Protein AF-A0A367AU75-F1 (afdb_monomer_lite)

Sequence (116 aa):
MTEPRPPDVRTPLRISLAVVLLLATFGSFGAGFGIMTDCTNTFSCTVTSCSPCATADGWLTGGWIAQGVLLLAGVVLAVLSARRVRLPAVRRAALVLGPLAAVLFVVTTTVATTSF

Secondary structure (DSSP, 8-state):
--PPPPP-THHHHHHHHHHHHHIIIIIHHHHHHHHHHHHHHHHSS-TTT-HHHHHHHHHHHHHHHHHHHHHHHHHHHHHHHHTT-SHHHHHHHHHHHHHHHHHHHHHHHHHHHH--

Radius of gyration: 18.38 Å; chains: 1; bounding box: 38×24×65 Å

Structure (mmCIF, N/CA/C/O backbone):
data_AF-A0A367AU75-F1
#
_entry.id   AF-A0A367AU75-F1
#
loop_
_atom_site.group_PDB
_atom_site.id
_atom_site.type_symbol
_atom_site.label_atom_id
_atom_site.label_alt_id
_atom_site.label_comp_id
_atom_site.label_asym_id
_atom_site.label_entity_id
_atom_site.label_seq_id
_atom_site.pdbx_PDB_ins_code
_atom_site.Cartn_x
_atom_site.Cartn_y
_atom_site.Cartn_z
_atom_site.occupancy
_atom_site.B_iso_or_equiv
_atom_site.auth_seq_id
_atom_site.auth_comp_id
_atom_site.auth_asym_id
_atom_site.auth_atom_id
_atom_site.pdbx_PDB_model_num
ATOM 1 N N . MET A 1 1 ? 0.172 -12.509 43.100 1.00 52.25 1 MET A N 1
ATOM 2 C CA . MET A 1 1 ? -0.488 -12.920 41.844 1.00 52.25 1 MET A CA 1
ATOM 3 C C . MET A 1 1 ? -0.449 -11.727 40.908 1.00 52.25 1 MET A C 1
ATOM 5 O O . MET A 1 1 ? -1.136 -10.748 41.153 1.00 52.25 1 MET A O 1
ATOM 9 N N . THR A 1 2 ? 0.461 -11.735 39.941 1.00 61.16 2 THR A N 1
ATOM 10 C CA . THR A 1 2 ? 0.599 -10.680 38.930 1.00 61.16 2 THR A CA 1
ATOM 11 C C . THR A 1 2 ? -0.352 -11.001 37.785 1.00 61.16 2 THR A C 1
ATOM 13 O O . THR A 1 2 ? -0.123 -11.940 37.028 1.00 61.16 2 THR A O 1
ATOM 16 N N . GLU A 1 3 ? -1.453 -10.260 37.698 1.00 56.03 3 GLU A N 1
ATOM 17 C CA . GLU A 1 3 ? -2.434 -10.418 36.627 1.00 56.03 3 GLU A CA 1
ATOM 18 C C . GLU A 1 3 ? -1.798 -10.049 35.270 1.00 56.03 3 GLU A C 1
ATOM 20 O O . GLU A 1 3 ? -1.221 -8.959 35.149 1.00 56.03 3 GLU A O 1
ATOM 25 N N . PRO A 1 4 ? -1.848 -10.922 34.245 1.00 56.56 4 PRO A N 1
ATOM 26 C CA . PRO A 1 4 ? -1.319 -10.597 32.927 1.00 56.56 4 PRO A CA 1
ATOM 27 C C . PRO A 1 4 ? -2.139 -9.453 32.321 1.00 56.56 4 PRO A C 1
ATOM 29 O O . PRO A 1 4 ? -3.331 -9.607 32.055 1.00 56.56 4 PRO A O 1
ATOM 32 N N . ARG A 1 5 ? -1.511 -8.291 32.086 1.00 64.56 5 ARG A N 1
ATOM 33 C CA . ARG A 1 5 ? -2.160 -7.179 31.374 1.00 64.56 5 ARG A CA 1
ATOM 34 C C . ARG A 1 5 ? -2.663 -7.673 30.011 1.00 64.56 5 ARG A C 1
ATOM 36 O O . ARG A 1 5 ? -1.875 -8.267 29.270 1.00 64.56 5 ARG A O 1
ATOM 43 N N . PRO A 1 6 ? -3.926 -7.397 29.639 1.00 60.47 6 PRO A N 1
ATOM 44 C CA . PRO A 1 6 ? -4.419 -7.740 28.316 1.00 60.47 6 PRO A CA 1
ATOM 45 C C . PRO A 1 6 ? -3.542 -7.049 27.257 1.00 60.47 6 PRO A C 1
ATOM 47 O O . PRO A 1 6 ? -3.228 -5.865 27.409 1.00 60.47 6 PRO A O 1
ATOM 50 N N . PRO A 1 7 ? -3.111 -7.767 26.205 1.00 59.47 7 PRO A N 1
ATOM 51 C CA . PRO A 1 7 ? -2.199 -7.224 25.208 1.00 59.47 7 PRO A CA 1
ATOM 52 C C . PRO A 1 7 ? -2.836 -6.017 24.515 1.00 59.47 7 PRO A C 1
ATOM 54 O O . PRO A 1 7 ? -3.911 -6.113 23.918 1.00 59.47 7 PRO A O 1
ATOM 57 N N . ASP A 1 8 ? -2.159 -4.876 24.622 1.00 69.25 8 ASP A N 1
ATOM 58 C CA . ASP A 1 8 ? -2.650 -3.574 24.191 1.00 69.25 8 ASP A CA 1
ATOM 59 C C . ASP A 1 8 ? -2.714 -3.511 22.656 1.00 69.25 8 ASP A C 1
ATOM 61 O O . ASP A 1 8 ? -1.698 -3.479 21.959 1.00 69.25 8 ASP A O 1
ATOM 65 N N . VAL A 1 9 ? -3.930 -3.521 22.104 1.00 63.00 9 VAL A N 1
ATOM 66 C CA . VAL A 1 9 ? -4.195 -3.516 20.650 1.00 63.00 9 VAL A CA 1
ATOM 67 C C . VAL A 1 9 ? -3.658 -2.241 19.978 1.00 63.00 9 VAL A C 1
ATOM 69 O O . VAL A 1 9 ? -3.440 -2.214 18.766 1.00 63.00 9 VAL A O 1
ATOM 72 N N . ARG A 1 10 ? -3.388 -1.187 20.759 1.00 67.00 10 ARG A N 1
ATOM 73 C CA . ARG A 1 10 ? -2.844 0.085 20.266 1.00 67.00 10 ARG A CA 1
ATOM 74 C C . ARG A 1 10 ? -1.430 -0.038 19.712 1.00 67.00 10 ARG A C 1
ATOM 76 O O . ARG A 1 10 ? -1.105 0.660 18.756 1.00 67.00 10 ARG A O 1
ATOM 83 N N . THR A 1 11 ? -0.602 -0.904 20.285 1.00 73.88 11 THR A N 1
ATOM 84 C CA . THR A 1 11 ? 0.803 -1.056 19.887 1.00 73.88 11 THR A CA 1
ATOM 85 C C . THR A 1 11 ? 0.960 -1.616 18.465 1.00 73.88 11 THR A C 1
ATOM 87 O O . THR A 1 11 ? 1.588 -0.941 17.649 1.00 73.88 11 THR A O 1
ATOM 90 N N . PRO A 1 12 ? 0.353 -2.764 18.088 1.00 65.88 12 PRO A N 1
ATOM 91 C CA . PRO A 1 12 ? 0.480 -3.298 16.726 1.00 65.88 12 PRO A CA 1
ATOM 92 C C . PRO A 1 12 ? -0.162 -2.392 15.667 1.00 65.88 12 PRO A C 1
ATOM 94 O O . PRO A 1 12 ? 0.340 -2.294 14.548 1.00 65.88 12 PRO A O 1
ATOM 97 N N . LEU A 1 13 ? -1.240 -1.686 16.021 1.00 69.44 13 LEU A N 1
ATOM 98 C CA . LEU A 1 13 ? -1.889 -0.731 15.127 1.00 69.44 13 LEU A CA 1
ATOM 99 C C . LEU A 1 13 ? -0.995 0.491 14.854 1.00 69.44 13 LEU A C 1
ATOM 101 O O . LEU A 1 13 ? -0.850 0.895 13.703 1.00 69.44 13 LEU A O 1
ATOM 105 N N . ARG A 1 14 ? -0.363 1.058 15.893 1.00 76.94 14 ARG A N 1
ATOM 106 C CA . ARG A 1 14 ? 0.593 2.169 15.743 1.00 76.94 14 ARG A CA 1
ATOM 107 C C . ARG A 1 14 ? 1.794 1.776 14.892 1.00 76.94 14 ARG A C 1
ATOM 109 O O . ARG A 1 14 ? 2.179 2.550 14.025 1.00 76.94 14 ARG A O 1
ATOM 116 N N . ILE A 1 15 ? 2.345 0.581 15.115 1.00 76.19 15 ILE A N 1
ATOM 117 C CA . ILE A 1 15 ? 3.458 0.057 14.312 1.00 76.19 15 ILE A CA 1
ATOM 118 C C . ILE A 1 15 ? 3.030 -0.074 12.848 1.00 76.19 15 ILE A C 1
ATOM 120 O O . ILE A 1 15 ? 3.727 0.414 11.968 1.00 76.19 15 ILE A O 1
ATOM 124 N N . SER A 1 16 ? 1.857 -0.654 12.585 1.00 68.62 16 SER A N 1
ATOM 125 C CA . SER A 1 16 ? 1.358 -0.825 11.215 1.00 68.62 16 SER A CA 1
ATOM 126 C C . SER A 1 16 ? 1.128 0.514 10.515 1.00 68.62 16 SER A C 1
ATOM 128 O O . SER A 1 16 ? 1.531 0.678 9.371 1.00 68.62 16 SER A O 1
ATOM 130 N N . LEU A 1 17 ? 0.549 1.498 11.209 1.00 69.38 17 LEU A N 1
ATOM 131 C CA . LEU A 1 17 ? 0.385 2.853 10.678 1.00 69.38 17 LEU A CA 1
ATOM 132 C C . LEU A 1 17 ? 1.725 3.526 10.382 1.00 69.38 17 LEU A C 1
ATOM 134 O O . LEU A 1 17 ? 1.869 4.126 9.323 1.00 69.38 17 LEU A O 1
ATOM 138 N N . ALA A 1 18 ? 2.699 3.412 11.288 1.00 76.81 18 ALA A N 1
ATOM 139 C CA . ALA A 1 18 ? 4.032 3.967 11.081 1.00 76.81 18 ALA A CA 1
ATOM 140 C C . ALA A 1 18 ? 4.722 3.332 9.865 1.00 76.81 18 ALA A C 1
ATOM 142 O O . ALA A 1 18 ? 5.282 4.047 9.042 1.00 76.81 18 ALA A O 1
ATOM 143 N N . VAL A 1 19 ? 4.628 2.009 9.715 1.00 74.69 19 VAL A N 1
ATOM 144 C CA . VAL A 1 19 ? 5.175 1.273 8.566 1.00 74.69 19 VAL A CA 1
ATOM 145 C C . VAL A 1 19 ? 4.521 1.726 7.262 1.00 74.69 19 VAL A C 1
ATOM 147 O O . VAL A 1 19 ? 5.230 2.057 6.315 1.00 74.69 19 VAL A O 1
ATOM 150 N N . VAL A 1 20 ? 3.188 1.810 7.219 1.00 72.69 20 VAL A N 1
ATOM 151 C CA . VAL A 1 20 ? 2.464 2.265 6.021 1.00 72.69 20 VAL A CA 1
ATOM 152 C C . VAL A 1 20 ? 2.825 3.712 5.677 1.00 72.69 20 VAL A C 1
ATOM 154 O O . VAL A 1 20 ? 3.095 4.005 4.518 1.00 72.69 20 VAL A O 1
ATOM 157 N N . LEU A 1 21 ? 2.908 4.607 6.667 1.00 74.44 21 LEU A N 1
ATOM 158 C CA . LEU A 1 21 ? 3.352 5.993 6.467 1.00 74.44 21 LEU A CA 1
ATOM 159 C C . LEU A 1 21 ? 4.773 6.064 5.904 1.00 74.44 21 LEU A C 1
ATOM 161 O O . LEU A 1 21 ? 5.018 6.794 4.944 1.00 74.44 21 LEU A O 1
ATOM 165 N N . LEU A 1 22 ? 5.706 5.305 6.476 1.00 75.38 22 LEU A N 1
ATOM 166 C CA . LEU A 1 22 ? 7.095 5.287 6.024 1.00 75.38 22 LEU A CA 1
ATOM 167 C C . LEU A 1 22 ? 7.215 4.760 4.588 1.00 75.38 22 LEU A C 1
ATOM 169 O O . LEU A 1 22 ? 7.916 5.369 3.783 1.00 75.38 22 LEU A O 1
ATOM 173 N N . LEU A 1 23 ? 6.504 3.685 4.243 1.00 70.75 23 LEU A N 1
ATOM 174 C CA . LEU A 1 23 ? 6.511 3.102 2.895 1.00 70.75 23 LEU A CA 1
ATOM 175 C C . LEU A 1 23 ? 5.832 4.015 1.865 1.00 70.75 23 LEU A C 1
ATOM 177 O O . LEU A 1 23 ? 6.386 4.259 0.792 1.00 70.75 23 LEU A O 1
ATOM 181 N N . ALA A 1 24 ? 4.663 4.566 2.199 1.00 68.25 24 ALA A N 1
ATOM 182 C CA . ALA A 1 24 ? 3.932 5.485 1.326 1.00 68.25 24 ALA A CA 1
ATOM 183 C C . ALA A 1 24 ? 4.712 6.781 1.062 1.00 68.25 24 ALA A C 1
ATOM 185 O O . ALA A 1 24 ? 4.608 7.355 -0.017 1.00 68.25 24 ALA A O 1
ATOM 186 N N . THR A 1 25 ? 5.503 7.232 2.038 1.00 72.88 25 THR A N 1
ATOM 187 C CA . THR A 1 25 ? 6.283 8.466 1.919 1.00 72.88 25 THR A CA 1
ATOM 188 C C . THR A 1 25 ? 7.694 8.144 1.432 1.00 72.88 25 THR A C 1
ATOM 190 O O . THR A 1 25 ? 7.975 8.197 0.240 1.00 72.88 25 THR A O 1
ATOM 193 N N . PHE A 1 26 ? 8.587 7.742 2.334 1.00 74.00 26 PHE A N 1
ATOM 194 C CA . PHE A 1 26 ? 10.007 7.562 2.036 1.00 74.00 26 PHE A CA 1
ATOM 195 C C . PHE A 1 26 ? 10.271 6.419 1.059 1.00 74.00 26 PHE A C 1
ATOM 197 O O . PHE A 1 26 ? 11.122 6.563 0.186 1.00 74.00 26 PHE A O 1
ATOM 204 N N . GLY A 1 27 ? 9.531 5.313 1.173 1.00 69.44 27 GLY A N 1
ATOM 205 C CA . GLY A 1 27 ? 9.665 4.188 0.248 1.00 69.44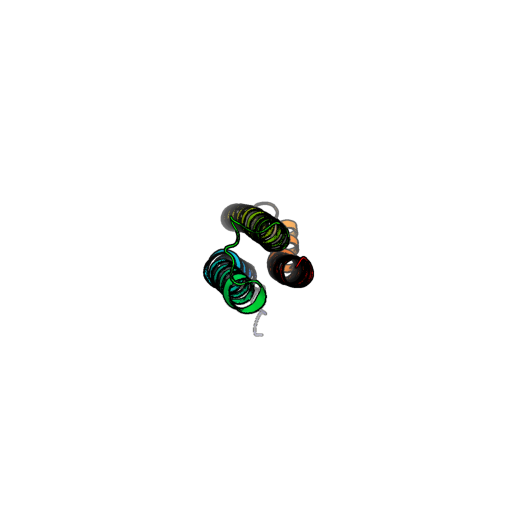 27 GLY A CA 1
ATOM 206 C C . GLY A 1 27 ? 9.321 4.591 -1.184 1.00 69.44 27 GLY A C 1
ATOM 207 O O . GLY A 1 27 ? 10.108 4.364 -2.098 1.00 69.44 27 GLY A O 1
ATOM 208 N N . SER A 1 28 ? 8.176 5.246 -1.371 1.00 68.50 28 SER A N 1
ATOM 209 C CA . SER A 1 28 ? 7.706 5.649 -2.702 1.00 68.50 28 SER A CA 1
ATOM 210 C C . SER A 1 28 ? 8.590 6.730 -3.327 1.00 68.50 28 SER A C 1
ATOM 212 O O . SER A 1 28 ? 8.921 6.634 -4.506 1.00 68.50 28 SER A O 1
ATOM 214 N N . PHE A 1 29 ? 9.049 7.705 -2.533 1.00 74.00 29 PHE A N 1
ATOM 215 C CA . PHE A 1 29 ? 10.038 8.682 -2.997 1.00 74.00 29 PHE A CA 1
ATOM 216 C C . PHE A 1 29 ? 11.361 8.007 -3.378 1.00 74.00 29 PHE A C 1
ATOM 218 O O . PHE A 1 29 ? 11.869 8.246 -4.469 1.00 74.00 29 PHE A O 1
ATOM 225 N N . GLY A 1 30 ? 11.908 7.141 -2.519 1.00 71.81 30 GLY A N 1
ATOM 226 C CA . GLY A 1 30 ? 13.179 6.460 -2.777 1.00 71.81 30 GLY A CA 1
ATOM 227 C C . GLY A 1 30 ? 13.142 5.571 -4.021 1.00 71.81 30 GLY A C 1
ATOM 228 O O . GLY A 1 30 ? 14.041 5.651 -4.854 1.00 71.81 30 GLY A O 1
ATOM 229 N N . ALA A 1 31 ? 12.082 4.776 -4.184 1.00 71.62 31 ALA A N 1
ATOM 230 C CA . ALA A 1 31 ? 11.906 3.918 -5.354 1.00 71.62 31 ALA A CA 1
ATOM 231 C C . ALA A 1 31 ? 11.719 4.731 -6.649 1.00 71.62 31 ALA A C 1
ATOM 233 O O . ALA A 1 31 ? 12.309 4.394 -7.673 1.00 71.62 31 ALA A O 1
ATOM 234 N N . GLY A 1 32 ? 10.967 5.838 -6.589 1.00 68.56 32 GLY A N 1
ATOM 235 C CA . GLY A 1 32 ? 10.802 6.757 -7.719 1.00 68.56 32 GLY A CA 1
ATOM 236 C C . GLY A 1 32 ? 12.113 7.415 -8.153 1.00 68.56 32 GLY A C 1
ATOM 237 O O . GLY A 1 32 ? 12.445 7.415 -9.338 1.00 68.56 32 GLY A O 1
ATOM 238 N N . PHE A 1 33 ? 12.902 7.912 -7.195 1.00 74.44 33 PHE A N 1
ATOM 239 C CA . PHE A 1 33 ? 14.228 8.467 -7.480 1.00 74.44 33 PHE A CA 1
ATOM 240 C C . PHE A 1 33 ? 15.190 7.418 -8.046 1.00 74.44 33 PHE A C 1
ATOM 242 O O . PHE A 1 33 ? 15.927 7.725 -8.984 1.00 74.44 33 PHE A O 1
ATOM 249 N N . GLY A 1 34 ? 15.171 6.191 -7.513 1.00 73.88 34 GLY A N 1
ATOM 250 C CA . GLY A 1 34 ? 15.990 5.082 -8.010 1.00 73.88 34 GLY A CA 1
ATOM 251 C C . GLY A 1 34 ? 15.715 4.782 -9.482 1.00 73.88 34 GLY A C 1
ATOM 252 O O . GLY A 1 34 ? 16.623 4.866 -10.301 1.00 73.88 34 GLY A O 1
ATOM 253 N N . ILE A 1 35 ? 14.448 4.564 -9.843 1.00 70.38 35 ILE A N 1
ATOM 254 C CA . ILE A 1 35 ? 14.059 4.242 -11.224 1.00 70.38 35 ILE A CA 1
ATOM 255 C C . ILE A 1 35 ? 14.334 5.400 -12.185 1.00 70.38 35 ILE A C 1
ATOM 257 O O . ILE A 1 35 ? 14.817 5.178 -13.292 1.00 70.38 35 ILE A O 1
ATOM 261 N N . MET A 1 36 ? 14.095 6.648 -11.775 1.00 70.81 36 MET A N 1
ATOM 262 C CA . MET A 1 36 ? 14.438 7.805 -12.607 1.00 70.81 36 MET A CA 1
ATOM 263 C C . MET A 1 36 ? 15.953 7.901 -12.855 1.00 70.81 36 MET A C 1
ATOM 265 O O . MET A 1 36 ? 16.383 8.247 -13.960 1.00 70.81 36 MET A O 1
ATOM 269 N N . THR A 1 37 ? 16.759 7.562 -11.845 1.00 76.69 37 THR A N 1
ATOM 270 C CA . THR A 1 37 ? 18.224 7.529 -11.939 1.00 76.69 37 THR A CA 1
ATOM 271 C C . THR A 1 37 ? 18.696 6.392 -12.842 1.00 76.69 37 THR A C 1
ATOM 273 O O . THR A 1 37 ? 19.538 6.629 -13.707 1.00 76.69 37 THR A O 1
ATOM 276 N N . ASP A 1 38 ? 18.133 5.192 -12.705 1.00 74.94 38 ASP A N 1
ATOM 277 C CA . ASP A 1 38 ? 18.453 4.046 -13.564 1.00 74.94 38 ASP A CA 1
ATOM 278 C C . ASP A 1 38 ? 18.068 4.326 -15.019 1.00 74.94 38 ASP A C 1
ATOM 280 O O . ASP A 1 38 ? 18.884 4.168 -15.918 1.00 74.94 38 ASP A O 1
ATOM 284 N N . CYS A 1 39 ? 16.881 4.879 -15.263 1.00 68.69 39 CYS A N 1
ATOM 285 C CA . CYS A 1 39 ? 16.461 5.293 -16.601 1.00 68.69 39 CYS A CA 1
ATOM 286 C C . CYS A 1 39 ? 17.418 6.308 -17.242 1.00 68.69 39 CYS A C 1
ATOM 288 O O . CYS A 1 39 ? 17.784 6.171 -18.413 1.00 68.69 39 CYS A O 1
ATOM 290 N N . THR A 1 40 ? 17.882 7.282 -16.454 1.00 74.56 40 THR A N 1
ATOM 291 C CA . THR A 1 40 ? 18.845 8.286 -16.922 1.00 74.56 40 THR A CA 1
ATOM 292 C C . THR A 1 40 ? 20.210 7.661 -17.228 1.00 74.56 40 THR A C 1
ATOM 294 O O . THR A 1 40 ? 20.810 7.999 -18.244 1.00 74.56 40 THR A O 1
ATOM 297 N N . ASN A 1 41 ? 20.700 6.742 -16.388 1.00 76.44 41 ASN A N 1
ATOM 298 C CA . ASN A 1 41 ? 22.021 6.125 -16.558 1.00 76.44 41 ASN A CA 1
ATOM 299 C C . ASN A 1 41 ? 22.052 5.019 -17.624 1.00 76.44 41 ASN A C 1
ATOM 301 O O . ASN A 1 41 ? 23.065 4.861 -18.302 1.00 76.44 41 ASN A O 1
ATOM 305 N N . THR A 1 42 ? 20.977 4.243 -17.770 1.00 73.88 42 THR A N 1
ATOM 306 C CA . THR A 1 42 ? 20.939 3.061 -18.646 1.00 73.88 42 THR A CA 1
ATOM 307 C C . THR A 1 42 ? 20.478 3.397 -20.061 1.00 73.88 42 THR A C 1
ATOM 309 O O . THR A 1 42 ? 21.016 2.846 -21.019 1.00 73.88 42 THR A O 1
ATOM 312 N N . PHE A 1 43 ? 19.519 4.316 -20.219 1.00 69.75 43 PHE A N 1
ATOM 313 C CA . PHE A 1 43 ? 18.920 4.624 -21.524 1.00 69.75 43 PHE A CA 1
ATOM 314 C C . PHE A 1 43 ? 19.173 6.059 -22.001 1.00 69.75 43 PHE A C 1
ATOM 316 O O . PHE A 1 43 ? 18.757 6.412 -23.105 1.00 69.75 43 PHE A O 1
ATOM 323 N N . SER A 1 44 ? 19.859 6.890 -21.204 1.00 73.00 44 SER A N 1
ATOM 324 C CA . SER A 1 44 ? 20.093 8.316 -21.497 1.00 73.00 44 SER A CA 1
ATOM 325 C C . SER A 1 44 ? 18.803 9.094 -21.790 1.00 73.00 44 SER A C 1
ATOM 327 O O . SER A 1 44 ? 18.811 10.083 -22.525 1.00 73.00 44 SER A O 1
ATOM 329 N N . CYS A 1 45 ? 17.678 8.641 -21.236 1.00 67.06 45 CYS A N 1
ATOM 330 C CA . CYS A 1 45 ? 16.368 9.244 -21.429 1.00 67.06 45 CYS A CA 1
ATOM 331 C C . CYS A 1 45 ? 15.555 9.254 -20.132 1.00 67.06 45 CYS A C 1
ATOM 333 O O . CYS A 1 45 ? 15.821 8.524 -19.180 1.00 67.06 45 CYS A O 1
ATOM 335 N N . THR A 1 46 ? 14.562 10.137 -20.083 1.00 64.62 46 THR A N 1
ATOM 336 C CA . THR A 1 46 ? 13.691 10.324 -18.918 1.00 64.62 46 THR A CA 1
ATOM 337 C C . THR A 1 46 ? 12.510 9.352 -18.937 1.00 64.62 46 THR A C 1
ATOM 339 O O . THR A 1 46 ? 12.104 8.852 -19.988 1.00 64.62 46 THR A O 1
ATOM 342 N N . VAL A 1 47 ? 11.871 9.168 -17.777 1.00 61.53 47 VAL A N 1
ATOM 343 C CA . VAL A 1 47 ? 10.624 8.387 -17.625 1.00 61.53 47 VAL A CA 1
ATOM 344 C C . VAL A 1 47 ? 9.469 8.857 -18.515 1.00 61.53 47 VAL A C 1
ATOM 346 O O . VAL A 1 47 ? 8.565 8.087 -18.811 1.00 61.53 47 VAL A O 1
ATOM 349 N N . THR A 1 48 ? 9.524 10.094 -19.010 1.00 63.50 48 THR A N 1
ATOM 350 C CA . THR A 1 48 ? 8.535 10.674 -19.929 1.00 63.50 48 THR A CA 1
ATOM 351 C C . THR A 1 48 ? 8.891 10.538 -21.410 1.00 63.50 48 THR A C 1
ATOM 353 O O . THR A 1 48 ? 8.033 10.780 -22.255 1.00 63.50 48 THR A O 1
ATOM 356 N N . SER A 1 49 ? 10.135 10.182 -21.745 1.00 63.56 49 SER A N 1
ATOM 357 C CA . SER A 1 49 ? 10.639 10.168 -23.130 1.00 63.56 49 SER A CA 1
ATOM 358 C C . SER A 1 49 ? 10.929 8.768 -23.680 1.00 63.56 49 SER A C 1
ATOM 360 O O . SER A 1 49 ? 11.123 8.625 -24.885 1.00 63.56 49 SER A O 1
ATOM 362 N N . CYS A 1 50 ? 10.891 7.732 -22.836 1.00 70.44 50 CYS A N 1
ATOM 363 C CA . CYS A 1 50 ? 11.171 6.347 -23.215 1.00 70.44 50 CYS A CA 1
ATOM 364 C C . CYS A 1 50 ? 10.083 5.379 -22.729 1.00 70.44 50 CYS A C 1
ATOM 366 O O . CYS A 1 50 ? 9.719 5.376 -21.555 1.00 70.44 50 CYS A O 1
ATOM 368 N N . SER A 1 51 ? 9.604 4.506 -23.626 1.00 73.06 51 SER A N 1
ATOM 369 C CA . SER A 1 51 ? 8.549 3.521 -23.323 1.00 73.06 51 SER A CA 1
ATOM 370 C C . SER A 1 51 ? 8.847 2.540 -22.168 1.00 73.06 51 SER A C 1
ATOM 372 O O . SER A 1 51 ? 7.927 2.312 -21.374 1.00 73.06 51 SER A O 1
ATOM 374 N N . PRO A 1 52 ? 10.072 1.993 -21.983 1.00 68.06 52 PRO A N 1
ATOM 375 C CA . PRO A 1 52 ? 10.329 1.087 -20.858 1.00 68.06 52 PRO A CA 1
ATOM 376 C C . PRO A 1 52 ? 10.267 1.829 -19.509 1.00 68.06 52 PRO A C 1
ATOM 378 O O . PRO A 1 52 ? 9.644 1.367 -18.554 1.00 68.06 52 PRO A O 1
ATOM 381 N N . CYS A 1 53 ? 10.774 3.062 -19.468 1.00 70.69 53 CYS A N 1
ATOM 382 C CA . CYS A 1 53 ? 10.754 3.907 -18.278 1.00 70.69 53 CYS A CA 1
ATOM 383 C C . CYS A 1 53 ? 9.363 4.470 -17.937 1.00 70.69 53 CYS A C 1
ATOM 385 O O . CYS A 1 53 ? 9.042 4.627 -16.760 1.00 70.69 53 CYS A O 1
ATOM 387 N N . ALA A 1 54 ? 8.504 4.702 -18.936 1.00 76.31 54 ALA A N 1
ATOM 388 C CA . ALA A 1 54 ? 7.103 5.069 -18.715 1.00 76.31 54 ALA A CA 1
ATOM 389 C C . ALA A 1 54 ? 6.296 3.921 -18.079 1.00 76.31 54 ALA A C 1
ATOM 391 O O . ALA A 1 54 ? 5.419 4.145 -17.245 1.00 76.31 54 ALA A O 1
ATOM 392 N N . THR A 1 55 ? 6.615 2.675 -18.442 1.00 77.56 55 THR A N 1
ATOM 393 C CA . THR A 1 55 ? 5.971 1.485 -17.863 1.00 77.56 55 THR A CA 1
ATOM 394 C C . THR A 1 55 ? 6.366 1.314 -16.394 1.00 77.56 55 THR A C 1
ATOM 396 O O . THR A 1 55 ? 5.511 1.050 -15.546 1.00 77.56 55 THR A O 1
ATOM 399 N N . ALA A 1 56 ? 7.643 1.537 -16.074 1.00 76.69 56 ALA A N 1
ATOM 400 C CA . ALA A 1 56 ? 8.161 1.525 -14.707 1.00 76.69 56 ALA A CA 1
ATOM 401 C C . ALA A 1 56 ? 7.490 2.581 -13.808 1.00 76.69 56 ALA A C 1
ATOM 403 O O . ALA A 1 56 ? 7.078 2.280 -12.685 1.00 76.69 56 ALA A O 1
ATOM 404 N N . ASP A 1 57 ? 7.327 3.801 -14.327 1.00 76.69 57 ASP A N 1
ATOM 405 C CA . ASP A 1 57 ? 6.642 4.903 -13.642 1.00 76.69 57 ASP A CA 1
ATOM 406 C C . ASP A 1 57 ? 5.158 4.588 -13.370 1.00 76.69 57 ASP A C 1
ATOM 408 O O . ASP A 1 57 ? 4.636 4.860 -12.284 1.00 76.69 57 ASP A O 1
ATOM 412 N N . GLY A 1 58 ? 4.491 3.906 -14.308 1.00 78.81 58 GLY A N 1
ATOM 413 C CA . GLY A 1 58 ? 3.126 3.409 -14.125 1.00 78.81 58 GLY A CA 1
ATOM 414 C C . GLY A 1 58 ? 2.993 2.434 -12.947 1.00 78.81 58 GLY A C 1
ATOM 415 O O . GLY A 1 58 ? 2.073 2.565 -12.134 1.00 78.81 58 GLY A O 1
ATOM 416 N N . TRP A 1 59 ? 3.933 1.492 -12.801 1.00 80.25 59 TRP A N 1
ATOM 417 C CA . TRP A 1 59 ? 3.957 0.547 -11.675 1.00 80.25 59 TRP A CA 1
ATOM 418 C C . TRP A 1 59 ? 4.232 1.227 -10.332 1.00 80.25 59 TRP A C 1
ATOM 420 O O . TRP A 1 59 ? 3.590 0.888 -9.333 1.00 80.25 59 TRP A O 1
ATOM 430 N N . LEU A 1 60 ? 5.134 2.211 -10.303 1.00 75.94 60 LEU A N 1
ATOM 431 C CA . LEU A 1 60 ? 5.398 3.023 -9.112 1.00 75.94 60 LEU A CA 1
ATOM 432 C C . LEU A 1 60 ? 4.174 3.839 -8.696 1.00 75.94 60 LEU A C 1
ATOM 434 O O . LEU A 1 60 ? 3.795 3.828 -7.524 1.00 75.94 60 LEU A O 1
ATOM 438 N N . THR A 1 61 ? 3.521 4.494 -9.656 1.00 80.19 61 THR A N 1
ATOM 439 C CA . THR A 1 61 ? 2.308 5.282 -9.414 1.00 80.19 61 THR A CA 1
ATOM 440 C C . THR A 1 61 ? 1.182 4.392 -8.889 1.00 80.19 61 THR A C 1
ATOM 442 O O . THR A 1 61 ? 0.544 4.717 -7.885 1.00 80.19 61 THR A O 1
ATOM 445 N N . GLY A 1 62 ? 0.976 3.222 -9.504 1.00 78.94 62 GLY A N 1
ATOM 446 C CA . GLY A 1 62 ? 0.011 2.228 -9.031 1.00 78.94 62 GLY A CA 1
ATOM 447 C C . GLY A 1 62 ? 0.320 1.736 -7.613 1.00 78.94 62 GLY A C 1
ATOM 448 O O . GLY A 1 62 ? -0.581 1.666 -6.771 1.00 78.94 62 GLY A O 1
ATOM 449 N N . GLY A 1 63 ? 1.595 1.466 -7.317 1.00 77.69 63 GLY A N 1
ATOM 450 C CA . GLY A 1 63 ? 2.052 1.092 -5.978 1.00 77.69 63 GLY A CA 1
ATOM 451 C C . GLY A 1 63 ? 1.810 2.184 -4.938 1.00 77.69 63 GLY A C 1
ATOM 452 O O . GLY A 1 63 ? 1.306 1.891 -3.852 1.00 77.69 63 GLY A O 1
ATOM 453 N N . TRP A 1 64 ? 2.076 3.446 -5.279 1.00 79.44 64 TRP A N 1
ATOM 454 C CA . TRP A 1 64 ? 1.816 4.590 -4.405 1.00 79.44 64 TRP A CA 1
ATOM 455 C C . TRP A 1 64 ? 0.323 4.755 -4.096 1.00 79.44 64 TRP A C 1
ATOM 457 O O . TRP A 1 64 ? -0.055 4.891 -2.931 1.00 79.44 64 TRP A O 1
ATOM 467 N N . ILE A 1 65 ? -0.542 4.665 -5.114 1.00 83.38 65 ILE A N 1
ATOM 468 C CA . ILE A 1 65 ? -2.001 4.736 -4.932 1.00 83.38 65 ILE A CA 1
ATOM 469 C C . ILE A 1 65 ? -2.471 3.622 -3.990 1.00 83.38 65 ILE A C 1
ATOM 471 O O . ILE A 1 65 ? -3.223 3.877 -3.045 1.00 83.38 65 ILE A O 1
ATOM 475 N N . ALA A 1 66 ? -2.005 2.392 -4.205 1.00 81.19 66 ALA A N 1
ATOM 476 C CA . ALA A 1 66 ? -2.371 1.253 -3.372 1.00 81.19 66 ALA A CA 1
ATOM 477 C C . ALA A 1 66 ? -1.881 1.402 -1.916 1.00 81.19 66 ALA A C 1
ATOM 479 O O . ALA A 1 66 ? -2.628 1.083 -0.986 1.00 81.19 66 ALA A O 1
ATOM 480 N N . GLN A 1 67 ? -0.690 1.968 -1.691 1.00 76.75 67 GLN A N 1
ATOM 481 C CA . GLN A 1 67 ? -0.228 2.340 -0.347 1.00 76.75 67 GLN A CA 1
ATOM 482 C C . GLN A 1 67 ? -1.106 3.423 0.290 1.00 76.75 67 GLN A C 1
ATOM 484 O O . GLN A 1 67 ? -1.443 3.326 1.471 1.00 76.75 67 GLN A O 1
ATOM 489 N N . GLY A 1 68 ? -1.543 4.418 -0.487 1.00 78.06 68 GLY A N 1
ATOM 490 C CA . GLY A 1 68 ? -2.501 5.431 -0.038 1.00 78.06 68 GLY A CA 1
ATOM 491 C C . GLY A 1 68 ? -3.827 4.819 0.427 1.00 78.06 68 GLY A C 1
ATOM 492 O O . GLY A 1 68 ? -4.349 5.180 1.484 1.00 78.06 68 GLY A O 1
ATOM 493 N N . VAL A 1 69 ? -4.344 3.825 -0.301 1.00 84.62 69 VAL A N 1
ATOM 494 C CA . VAL A 1 69 ? -5.551 3.078 0.096 1.00 84.62 69 VAL A CA 1
ATOM 495 C C . VAL A 1 69 ? -5.321 2.284 1.388 1.00 84.62 69 VAL A C 1
ATOM 497 O O . VAL A 1 69 ? -6.170 2.313 2.283 1.00 84.62 69 VAL A O 1
ATOM 500 N N . LEU A 1 70 ? -4.170 1.617 1.534 1.00 80.19 70 LEU A N 1
ATOM 501 C CA . LEU A 1 70 ? -3.811 0.900 2.766 1.00 80.19 70 LEU A CA 1
ATOM 502 C C . LEU A 1 70 ? -3.679 1.846 3.966 1.00 80.19 70 LEU A C 1
ATOM 504 O O . LEU A 1 70 ? -4.089 1.494 5.076 1.00 80.19 70 LEU A O 1
ATOM 508 N N . LEU A 1 71 ? -3.177 3.064 3.751 1.00 77.38 71 LEU A N 1
ATOM 509 C CA . LEU A 1 71 ? -3.112 4.096 4.782 1.00 77.38 71 LEU A CA 1
ATOM 510 C C . LEU A 1 71 ? -4.513 4.497 5.252 1.00 77.38 71 LEU A C 1
ATOM 512 O O . LEU A 1 71 ? -4.775 4.504 6.457 1.00 77.38 71 LEU A O 1
ATOM 516 N N . LEU A 1 72 ? -5.432 4.763 4.318 1.00 82.31 72 LEU A N 1
ATOM 517 C CA . LEU A 1 72 ? -6.828 5.072 4.641 1.00 82.31 72 LEU A CA 1
ATOM 518 C C . LEU A 1 72 ? -7.496 3.922 5.405 1.00 82.31 72 LEU A C 1
ATOM 520 O O . LEU A 1 72 ? -8.157 4.157 6.420 1.00 82.31 72 LEU A O 1
ATOM 524 N N . ALA A 1 73 ? -7.269 2.675 4.983 1.00 82.12 73 ALA A N 1
ATOM 525 C CA . ALA A 1 73 ? -7.749 1.498 5.703 1.00 82.12 73 ALA A CA 1
ATOM 526 C C . ALA A 1 73 ? -7.187 1.438 7.138 1.00 82.12 73 ALA A C 1
ATOM 528 O O . ALA A 1 73 ? -7.936 1.194 8.087 1.00 82.12 73 ALA A O 1
ATOM 529 N N . GLY A 1 74 ? -5.897 1.736 7.324 1.00 78.19 74 GLY A N 1
ATOM 530 C CA . GLY A 1 74 ? -5.262 1.845 8.639 1.00 78.19 74 GLY A CA 1
ATOM 531 C C . GLY A 1 74 ? -5.897 2.914 9.534 1.00 78.19 74 GLY A C 1
ATOM 532 O O . GLY A 1 74 ? -6.151 2.656 10.714 1.00 78.19 74 GLY A O 1
ATOM 533 N N . VAL A 1 75 ? -6.223 4.085 8.979 1.00 79.81 75 VAL A N 1
ATOM 534 C CA . VAL A 1 75 ? -6.922 5.164 9.702 1.00 79.81 75 VAL A CA 1
ATOM 535 C C . VAL A 1 75 ? -8.322 4.722 10.127 1.00 79.81 75 VAL A C 1
ATOM 537 O O . VAL A 1 75 ? -8.704 4.919 11.282 1.00 79.81 75 VAL A O 1
ATOM 540 N N . VAL A 1 76 ? -9.078 4.062 9.245 1.00 84.44 76 VAL A N 1
ATOM 541 C CA . VAL A 1 76 ? -10.408 3.526 9.581 1.00 84.44 76 VAL A CA 1
ATOM 542 C C . VAL A 1 76 ? -10.315 2.509 10.721 1.00 84.44 76 VAL A C 1
ATOM 544 O O . VAL A 1 76 ? -11.082 2.591 11.684 1.00 84.44 76 VAL A O 1
ATOM 547 N N . LEU A 1 77 ? -9.345 1.592 10.672 1.00 77.81 77 LEU A N 1
ATOM 548 C CA . LEU A 1 77 ? -9.099 0.635 11.756 1.00 77.81 77 LEU A CA 1
ATOM 549 C C . LEU A 1 77 ?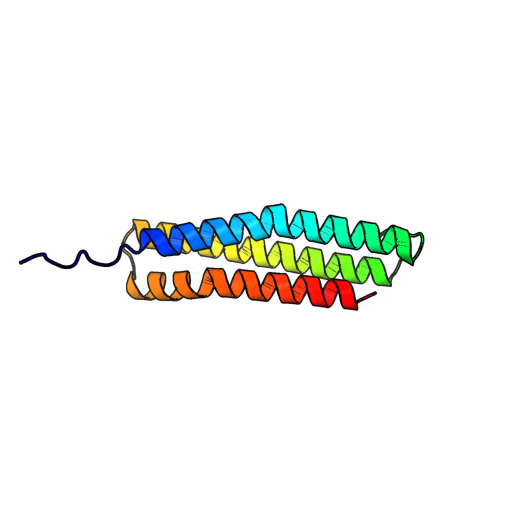 -8.736 1.338 13.070 1.00 77.81 77 LEU A C 1
ATOM 551 O O . LEU A 1 77 ? -9.199 0.920 14.134 1.00 77.81 77 LEU A O 1
ATOM 555 N N . ALA A 1 78 ? -7.977 2.435 13.009 1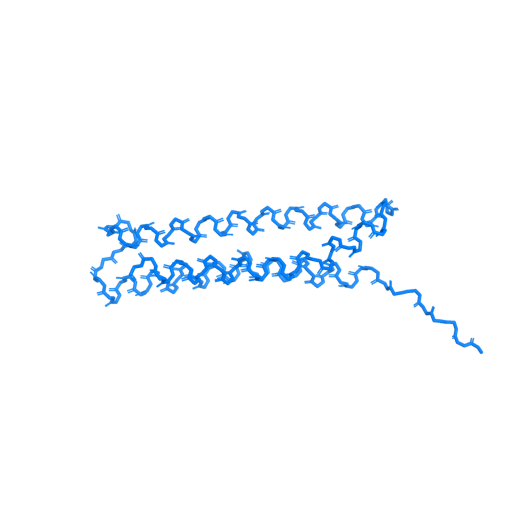.00 74.44 78 ALA A N 1
ATOM 556 C CA . ALA A 1 78 ? -7.669 3.249 14.178 1.00 74.44 78 ALA A CA 1
ATOM 557 C C . ALA A 1 78 ? -8.921 3.874 14.794 1.00 74.44 78 ALA A C 1
ATOM 559 O O . ALA A 1 78 ? -9.129 3.749 16.005 1.00 74.44 78 ALA A O 1
ATOM 560 N N . VAL A 1 79 ? -9.799 4.454 13.974 1.00 82.19 79 VAL A N 1
ATOM 561 C CA . VAL A 1 79 ? -11.076 5.019 14.430 1.00 82.19 79 VAL A CA 1
ATOM 562 C C . VAL A 1 79 ? -11.971 3.936 15.041 1.00 82.19 79 VAL A C 1
ATOM 564 O O . VAL A 1 79 ? -12.519 4.135 16.127 1.00 82.19 79 VAL A O 1
ATOM 567 N N . LEU A 1 80 ? -12.086 2.766 14.403 1.00 79.69 80 LEU A N 1
ATOM 568 C CA . LEU A 1 80 ? -12.865 1.636 14.929 1.00 79.69 80 LEU A CA 1
ATOM 569 C C . LEU A 1 80 ? -12.304 1.118 16.261 1.00 79.69 80 LEU A C 1
ATOM 571 O O . LEU A 1 80 ? -13.073 0.846 17.187 1.00 79.69 80 LEU A O 1
ATOM 575 N N . SER A 1 81 ? -10.973 1.051 16.389 1.00 77.38 81 SER A N 1
ATOM 576 C CA . SER A 1 81 ? -10.301 0.687 17.642 1.00 77.38 81 SER A CA 1
ATOM 577 C C . SER A 1 81 ? -10.589 1.694 18.761 1.00 77.38 81 SER A C 1
ATOM 579 O O . SER A 1 81 ? -10.896 1.292 19.884 1.00 77.38 81 SER A O 1
ATOM 581 N N . ALA A 1 82 ? -10.571 2.997 18.449 1.00 79.25 82 ALA A N 1
ATOM 582 C CA . ALA A 1 82 ? -10.842 4.072 19.400 1.00 79.25 82 ALA A CA 1
ATOM 583 C C . ALA A 1 82 ? -12.298 4.040 19.883 1.00 79.25 82 ALA A C 1
ATOM 585 O O . ALA A 1 82 ? -12.561 4.233 21.068 1.00 79.25 82 ALA A O 1
ATOM 586 N N . ARG A 1 83 ? -13.232 3.704 18.983 1.00 85.75 83 ARG A N 1
ATOM 587 C CA . ARG A 1 83 ? -14.657 3.514 19.290 1.00 85.75 83 ARG A CA 1
ATOM 588 C C . ARG A 1 83 ? -14.971 2.170 19.965 1.00 85.75 83 ARG A C 1
ATOM 590 O O . ARG A 1 83 ? -16.125 1.925 20.296 1.00 85.75 83 ARG A O 1
ATOM 597 N N . ARG A 1 84 ? -13.972 1.297 20.171 1.00 78.75 84 ARG A N 1
ATOM 598 C CA . ARG A 1 84 ? -14.116 -0.075 20.705 1.00 78.75 84 ARG A CA 1
ATOM 599 C C . ARG A 1 84 ? -15.105 -0.952 19.921 1.00 78.75 84 ARG A C 1
ATOM 601 O O . ARG A 1 84 ? -15.669 -1.901 20.460 1.00 78.75 84 ARG A O 1
ATOM 608 N N . VAL A 1 85 ? -15.287 -0.675 18.631 1.00 78.31 85 VAL A N 1
ATOM 609 C CA . VAL A 1 85 ? -16.208 -1.414 17.757 1.00 78.31 85 VAL A CA 1
ATOM 610 C C . VAL A 1 85 ? -15.466 -2.576 17.100 1.00 78.31 85 VAL A C 1
ATOM 612 O O . VAL A 1 85 ? -14.408 -2.384 16.506 1.00 78.31 85 VAL A O 1
ATOM 615 N N . ARG A 1 86 ? -16.026 -3.793 17.184 1.00 75.25 86 ARG A N 1
ATOM 616 C CA . ARG A 1 86 ? -15.502 -5.012 16.526 1.00 75.25 86 ARG A CA 1
ATOM 617 C C . ARG A 1 86 ? -13.993 -5.249 16.748 1.00 75.25 86 ARG A C 1
ATOM 619 O O . ARG A 1 86 ? -13.272 -5.642 15.832 1.00 75.25 86 ARG A O 1
ATOM 626 N N . LEU A 1 87 ? -13.526 -5.082 17.989 1.00 76.12 87 LEU A N 1
ATOM 627 C CA . LEU A 1 87 ? -12.126 -5.267 18.407 1.00 76.12 87 LEU A CA 1
ATOM 628 C C . LEU A 1 87 ? -11.413 -6.530 17.868 1.00 76.12 87 LEU A C 1
ATOM 630 O O . LEU A 1 87 ? -10.269 -6.394 17.426 1.00 76.12 87 LEU A O 1
ATOM 634 N N . PRO A 1 88 ? -12.017 -7.740 17.839 1.00 80.00 88 PRO A N 1
ATOM 635 C CA . PRO A 1 88 ? -11.330 -8.915 17.296 1.00 80.00 88 PRO A CA 1
ATOM 636 C C . PRO A 1 88 ? -11.070 -8.819 15.785 1.00 80.00 88 PRO A C 1
ATOM 638 O O . PRO A 1 88 ? -10.015 -9.252 15.321 1.00 80.00 88 PRO A O 1
ATOM 641 N N . ALA A 1 89 ? -11.984 -8.212 15.020 1.00 79.50 89 ALA A N 1
ATOM 642 C CA . ALA A 1 89 ? -11.792 -7.987 13.587 1.00 79.50 89 ALA A CA 1
ATOM 643 C C . ALA A 1 89 ? -10.709 -6.929 13.336 1.00 79.50 89 ALA A C 1
ATOM 645 O O . ALA A 1 89 ? -9.828 -7.139 12.505 1.00 79.50 89 ALA A O 1
ATOM 646 N N . VAL A 1 90 ? -10.716 -5.841 14.117 1.00 78.00 90 VAL A N 1
ATOM 647 C CA . VAL A 1 90 ? -9.695 -4.784 14.042 1.00 78.00 90 VAL A CA 1
ATOM 648 C C . VAL A 1 90 ? -8.302 -5.334 14.345 1.00 78.00 90 VAL A C 1
ATOM 650 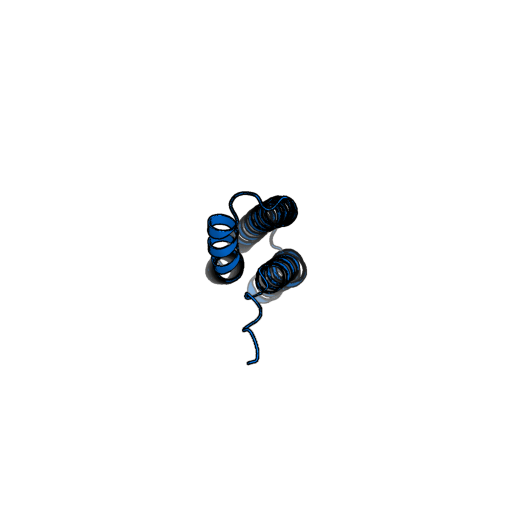O O . VAL A 1 90 ? -7.351 -5.005 13.645 1.00 78.00 90 VAL A O 1
ATOM 653 N N . ARG A 1 91 ? -8.174 -6.224 15.337 1.00 78.00 91 ARG A N 1
ATOM 654 C CA . ARG A 1 91 ? -6.891 -6.849 15.685 1.00 78.00 91 ARG A CA 1
ATOM 655 C C . ARG A 1 91 ? -6.348 -7.728 14.556 1.00 78.00 91 ARG A C 1
ATOM 657 O O . ARG A 1 91 ? -5.164 -7.639 14.254 1.00 78.00 91 ARG A O 1
ATOM 664 N N . ARG A 1 92 ? -7.194 -8.545 13.918 1.00 82.81 92 ARG A N 1
ATOM 665 C CA . ARG A 1 92 ? -6.785 -9.360 12.758 1.00 82.81 92 ARG A CA 1
ATOM 666 C C . ARG A 1 92 ? -6.379 -8.484 11.576 1.00 82.81 92 ARG A C 1
ATOM 668 O O . ARG A 1 92 ? -5.324 -8.706 10.999 1.00 82.81 92 ARG A O 1
ATOM 675 N N . ALA A 1 93 ? -7.177 -7.464 11.264 1.00 80.25 93 ALA A N 1
ATOM 676 C CA . ALA A 1 93 ? -6.884 -6.548 10.169 1.00 80.25 93 ALA A CA 1
ATOM 677 C C . ALA A 1 93 ? -5.577 -5.769 10.403 1.00 80.25 93 ALA A C 1
ATOM 679 O O . ALA A 1 93 ? -4.753 -5.679 9.500 1.00 80.25 93 ALA A O 1
ATOM 680 N N . ALA A 1 94 ? -5.337 -5.290 11.629 1.00 76.69 94 ALA A N 1
ATOM 681 C CA . ALA A 1 94 ? -4.099 -4.601 11.987 1.00 76.69 94 ALA A CA 1
ATOM 682 C C . ALA A 1 94 ? -2.859 -5.498 11.835 1.00 76.69 94 ALA A C 1
ATOM 684 O O . ALA A 1 94 ? -1.829 -5.026 11.373 1.00 76.69 94 ALA A O 1
ATOM 685 N N . LEU A 1 95 ? -2.958 -6.789 12.175 1.00 80.94 95 LEU A N 1
ATOM 686 C CA . LEU A 1 95 ? -1.845 -7.735 12.022 1.00 80.94 95 LEU A CA 1
ATOM 687 C C . LEU A 1 95 ? -1.482 -8.008 10.558 1.00 80.94 95 LEU A C 1
ATOM 689 O O . LEU A 1 95 ? -0.325 -8.297 10.274 1.00 80.94 95 LEU A O 1
ATOM 693 N N . VAL A 1 96 ? -2.449 -7.926 9.643 1.00 86.75 96 VAL A N 1
ATOM 694 C CA . VAL A 1 96 ? -2.230 -8.199 8.214 1.00 86.75 96 VAL A CA 1
ATOM 695 C C . VAL A 1 96 ? -1.832 -6.935 7.449 1.00 86.75 96 VAL A C 1
ATOM 697 O O . VAL A 1 96 ? -1.094 -7.033 6.475 1.00 86.75 96 VAL A O 1
ATOM 700 N N . LEU A 1 97 ? -2.258 -5.749 7.899 1.00 81.69 97 LEU A N 1
ATOM 701 C CA . LEU A 1 97 ? -2.045 -4.487 7.184 1.00 81.69 97 LEU A CA 1
ATOM 702 C C . LEU A 1 97 ? -0.559 -4.174 6.943 1.00 81.69 97 LEU A C 1
ATOM 704 O O . LEU A 1 97 ? -0.182 -3.852 5.821 1.00 81.69 97 LEU A O 1
ATOM 708 N N . GLY A 1 98 ? 0.280 -4.290 7.978 1.00 74.44 98 GLY A N 1
ATOM 709 C CA . GLY A 1 98 ? 1.723 -4.037 7.871 1.00 74.44 98 GLY A CA 1
ATOM 710 C C . GLY A 1 98 ? 2.431 -4.984 6.888 1.00 74.44 98 GLY A C 1
ATOM 711 O O . GLY A 1 98 ? 3.062 -4.503 5.947 1.00 74.44 98 GLY A O 1
ATOM 712 N N . PRO A 1 99 ? 2.304 -6.316 7.050 1.00 84.38 99 PRO A N 1
ATOM 713 C CA . PRO A 1 99 ? 2.846 -7.288 6.099 1.00 84.38 99 PRO A CA 1
ATOM 714 C C . PRO A 1 99 ? 2.331 -7.087 4.674 1.00 84.38 99 PRO A C 1
ATOM 716 O O . PRO A 1 99 ? 3.112 -7.150 3.730 1.00 84.38 99 PRO A O 1
ATOM 719 N N . LEU A 1 100 ? 1.036 -6.801 4.511 1.00 84.50 100 LEU A N 1
ATOM 720 C CA . LEU A 1 100 ? 0.434 -6.569 3.201 1.00 84.50 100 LEU A CA 1
ATOM 721 C C . LEU A 1 100 ? 1.036 -5.337 2.519 1.00 84.50 100 LEU A C 1
ATOM 723 O O . LEU A 1 100 ? 1.387 -5.407 1.346 1.00 84.50 100 LEU A O 1
ATOM 727 N N . ALA A 1 101 ? 1.217 -4.240 3.259 1.00 78.25 101 ALA A N 1
ATOM 728 C CA . ALA A 1 101 ? 1.874 -3.039 2.754 1.00 78.25 101 ALA A CA 1
ATOM 729 C C . ALA A 1 101 ? 3.329 -3.305 2.343 1.00 78.25 101 ALA A C 1
ATOM 731 O O . ALA A 1 101 ? 3.761 -2.828 1.296 1.00 78.25 101 ALA A O 1
ATOM 732 N N . ALA A 1 102 ? 4.072 -4.090 3.127 1.00 79.06 102 ALA A N 1
ATOM 733 C CA . ALA A 1 102 ? 5.448 -4.453 2.799 1.00 79.06 102 ALA A CA 1
ATOM 734 C C . ALA A 1 102 ? 5.530 -5.323 1.535 1.00 79.06 102 ALA A C 1
ATOM 736 O O . ALA A 1 102 ? 6.291 -5.006 0.623 1.00 79.06 102 ALA A O 1
ATOM 737 N N . VAL A 1 103 ? 4.718 -6.383 1.448 1.00 87.69 103 VAL A N 1
ATOM 738 C CA . VAL A 1 103 ? 4.670 -7.267 0.270 1.00 87.69 103 VAL A CA 1
ATOM 739 C C . VAL A 1 103 ? 4.292 -6.475 -0.973 1.00 87.69 103 VAL A C 1
ATOM 741 O O . VAL A 1 103 ? 4.955 -6.602 -1.997 1.00 87.69 103 VAL A O 1
ATOM 744 N N . LEU A 1 104 ? 3.267 -5.628 -0.878 1.00 84.19 104 LEU A N 1
ATOM 745 C CA . LEU A 1 104 ? 2.817 -4.829 -2.007 1.00 84.19 104 LEU A CA 1
ATOM 746 C C . LEU A 1 104 ? 3.919 -3.883 -2.498 1.00 84.19 104 LEU A C 1
ATOM 748 O O . LEU A 1 104 ? 4.184 -3.853 -3.694 1.00 84.19 104 LEU A O 1
ATOM 752 N N . PHE A 1 105 ? 4.607 -3.188 -1.585 1.00 78.81 105 PHE A N 1
ATOM 753 C CA . PHE A 1 105 ? 5.732 -2.316 -1.933 1.00 78.81 105 PHE A CA 1
ATOM 754 C C . PHE A 1 105 ? 6.864 -3.069 -2.637 1.00 78.81 105 PHE A C 1
ATOM 756 O O . PHE A 1 105 ? 7.373 -2.613 -3.661 1.00 78.81 105 PHE A O 1
ATOM 763 N N . VAL A 1 106 ? 7.255 -4.228 -2.098 1.00 84.94 106 VAL A N 1
ATOM 764 C CA . VAL A 1 106 ? 8.313 -5.056 -2.686 1.00 84.94 106 VAL A CA 1
ATOM 765 C C . VAL A 1 106 ? 7.900 -5.508 -4.079 1.00 84.94 106 VAL A C 1
ATOM 767 O O . VAL A 1 106 ? 8.663 -5.315 -5.019 1.00 84.94 106 VAL A O 1
ATOM 770 N N . VAL A 1 107 ? 6.688 -6.041 -4.241 1.00 85.25 107 VAL A N 1
ATOM 771 C CA . VAL A 1 107 ? 6.192 -6.511 -5.541 1.00 85.25 107 VAL A CA 1
ATOM 772 C C . VAL A 1 107 ? 6.171 -5.376 -6.559 1.00 85.25 107 VAL A C 1
ATOM 774 O O . VAL A 1 107 ? 6.742 -5.535 -7.632 1.00 85.25 107 VAL A O 1
ATOM 777 N N . THR A 1 108 ? 5.591 -4.219 -6.232 1.00 79.81 108 THR A N 1
ATOM 778 C CA . THR A 1 108 ? 5.501 -3.101 -7.185 1.00 79.81 108 THR A CA 1
ATOM 779 C C . THR A 1 108 ? 6.872 -2.562 -7.561 1.00 79.81 108 THR A C 1
ATOM 781 O O . THR A 1 108 ? 7.101 -2.267 -8.728 1.00 79.81 108 THR A O 1
ATOM 784 N N . THR A 1 109 ? 7.800 -2.495 -6.603 1.00 76.06 109 THR A N 1
ATOM 785 C CA . THR A 1 109 ? 9.176 -2.051 -6.868 1.00 76.06 109 THR A CA 1
ATOM 786 C C . THR A 1 109 ? 9.910 -3.053 -7.754 1.00 76.06 109 THR A C 1
ATOM 788 O O . THR A 1 109 ? 10.502 -2.662 -8.750 1.00 76.06 109 THR A O 1
ATOM 791 N N . THR A 1 110 ? 9.814 -4.350 -7.446 1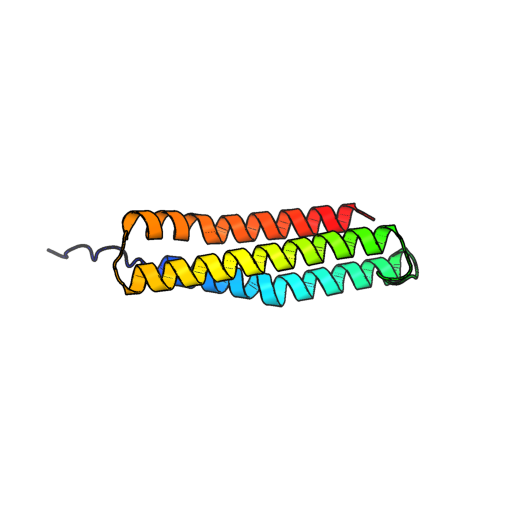.00 82.69 110 THR A N 1
ATOM 792 C CA . THR A 1 110 ? 10.501 -5.411 -8.204 1.00 82.69 110 THR A CA 1
ATOM 793 C C . THR A 1 110 ? 9.966 -5.514 -9.631 1.00 82.69 110 THR A C 1
ATOM 795 O O . THR A 1 110 ? 10.733 -5.669 -10.582 1.00 82.69 110 THR A O 1
ATOM 798 N N . VAL A 1 111 ? 8.644 -5.409 -9.796 1.00 83.00 111 VAL A N 1
ATOM 799 C CA . VAL A 1 111 ? 8.014 -5.376 -11.119 1.00 83.00 111 VAL A CA 1
ATOM 800 C C . VAL A 1 111 ? 8.478 -4.136 -11.870 1.00 83.00 111 VAL A C 1
ATOM 802 O O . VAL A 1 111 ? 8.942 -4.267 -12.996 1.00 83.00 111 VAL A O 1
ATOM 805 N N . ALA A 1 112 ? 8.458 -2.957 -11.243 1.00 77.44 112 ALA A N 1
ATOM 806 C CA . ALA A 1 112 ? 8.919 -1.734 -11.887 1.00 77.44 112 ALA A CA 1
ATOM 807 C C . ALA A 1 112 ? 10.378 -1.853 -12.365 1.00 77.44 112 ALA A C 1
ATOM 809 O O . ALA A 1 112 ? 10.637 -1.572 -13.527 1.00 77.44 112 ALA A O 1
ATOM 810 N N . THR A 1 113 ? 11.296 -2.374 -1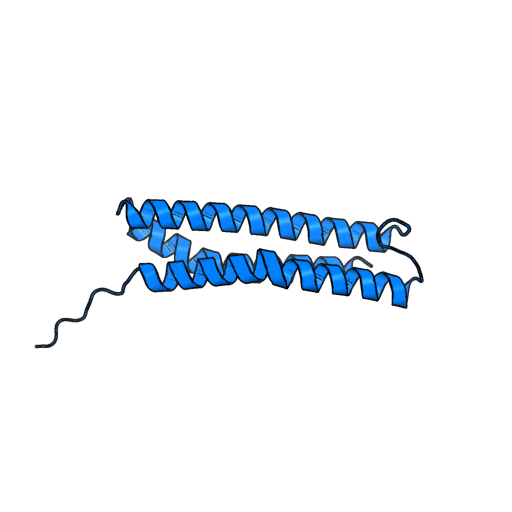1.542 1.00 77.06 113 THR A N 1
ATOM 811 C CA . THR A 1 113 ? 12.716 -2.562 -11.909 1.00 77.06 113 THR A CA 1
ATOM 812 C C . THR A 1 113 ? 12.970 -3.647 -12.955 1.00 77.06 113 THR A C 1
ATOM 814 O O . THR A 1 113 ? 14.041 -3.679 -13.542 1.00 77.06 113 THR A O 1
ATOM 817 N N . THR A 1 114 ? 12.028 -4.570 -13.165 1.00 79.81 114 THR A N 1
ATOM 818 C CA . THR A 1 114 ? 12.131 -5.622 -14.198 1.00 79.81 114 THR A CA 1
ATOM 819 C C . THR A 1 114 ? 11.348 -5.281 -15.467 1.00 79.81 114 THR A C 1
ATOM 821 O O . THR A 1 114 ? 11.364 -6.050 -16.424 1.00 79.81 114 THR A O 1
ATOM 824 N N . SER A 1 115 ? 10.651 -4.139 -15.477 1.00 71.00 115 SER A N 1
ATOM 825 C CA . SER A 1 115 ? 9.832 -3.671 -16.602 1.00 71.00 115 SER A CA 1
ATOM 826 C C . SER A 1 115 ? 10.631 -2.934 -17.680 1.00 71.00 115 SER A C 1
ATOM 828 O O . SER A 1 115 ? 10.048 -2.575 -18.705 1.00 71.00 115 SER A O 1
ATOM 830 N N . PHE A 1 116 ? 11.915 -2.661 -17.443 1.00 66.94 116 PHE A N 1
ATOM 831 C CA . PHE A 1 116 ? 12.792 -1.915 -18.340 1.00 66.94 116 PHE A CA 1
ATOM 832 C C . PHE A 1 116 ? 14.155 -2.578 -18.493 1.00 66.94 116 PHE A C 1
ATOM 834 O O . PHE A 1 116 ? 14.611 -3.227 -17.526 1.00 66.94 116 PHE A O 1
#

pLDDT: mean 74.88, std 6.94, range [52.25, 87.69]

Foldseek 3Di:
DDDPDDPDLVVLLVVLLVLLVCCLPVVLVVLVVVLQVCCCVPVVDGLVGDDLSVVLVVLSVVLNVVSVVLNVVSVVLVVCVVVVHPVVVSSVSSNVSNVVNVVSSVVSSVCSVVSD